Protein AF-A0A2W4J8L7-F1 (afdb_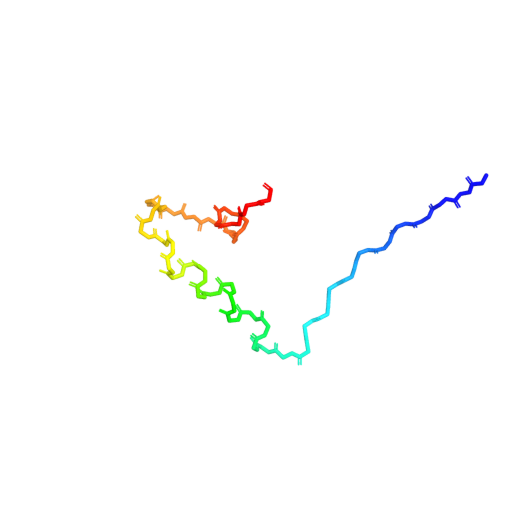monomer_lite)

Foldseek 3Di:
DDDDDDDDDDDPDPVVCVVLVVLCVVCVVVPPDDDDDSVVSDPD

Secondary structure (DSSP, 8-state):
------------SGGGGHHHHHHHHHHGGGS-S---SSGGGS--

Structure (mmCIF, N/CA/C/O backbone):
data_AF-A0A2W4J8L7-F1
#
_entry.id   AF-A0A2W4J8L7-F1
#
loop_
_atom_site.group_PDB
_atom_site.id
_atom_site.type_symbol
_atom_site.label_atom_id
_atom_site.label_alt_id
_atom_site.label_comp_id
_atom_site.label_asym_id
_atom_site.label_entity_id
_atom_site.label_seq_id
_atom_site.pdbx_PDB_ins_code
_atom_site.Cartn_x
_atom_site.Cartn_y
_atom_site.Cartn_z
_atom_site.occupancy
_atom_site.B_iso_or_equiv
_atom_site.auth_seq_id
_atom_site.auth_comp_id
_atom_site.auth_asym_id
_atom_site.auth_atom_id
_atom_site.pdbx_PDB_model_num
ATOM 1 N N . ASP A 1 1 ? 31.460 4.766 -14.137 1.00 74.75 1 ASP A N 1
ATOM 2 C CA . ASP A 1 1 ? 30.373 3.794 -14.350 1.00 74.75 1 ASP A CA 1
ATOM 3 C C . ASP A 1 1 ? 29.120 4.273 -13.655 1.00 74.75 1 ASP A C 1
ATOM 5 O O . ASP A 1 1 ? 29.198 4.669 -12.500 1.00 74.75 1 ASP A O 1
ATOM 9 N N . GLY A 1 2 ? 28.019 4.388 -14.395 1.00 86.81 2 GLY A N 1
ATOM 10 C CA . GLY A 1 2 ? 26.756 4.926 -13.889 1.00 86.81 2 GLY A CA 1
ATOM 11 C C . GLY A 1 2 ? 25.700 3.833 -13.795 1.00 86.81 2 GLY A C 1
ATOM 12 O O . GLY A 1 2 ? 25.620 2.980 -14.677 1.00 86.81 2 GLY A O 1
ATOM 13 N N . GLU A 1 3 ? 24.892 3.878 -12.742 1.00 89.88 3 GLU A N 1
ATOM 14 C CA . GLU A 1 3 ? 23.803 2.934 -12.497 1.00 89.88 3 GLU A CA 1
ATOM 15 C C . GLU A 1 3 ? 22.437 3.631 -12.517 1.00 89.88 3 GLU A C 1
ATOM 17 O O . GLU A 1 3 ? 22.320 4.828 -12.249 1.00 89.88 3 GLU A O 1
ATOM 22 N N . THR A 1 4 ? 21.395 2.875 -12.873 1.00 94.19 4 THR A N 1
ATOM 23 C CA . THR A 1 4 ? 20.006 3.354 -12.866 1.00 94.19 4 THR A CA 1
ATOM 24 C C . THR A 1 4 ? 19.100 2.375 -12.127 1.00 94.19 4 THR A C 1
ATOM 26 O O . THR A 1 4 ? 19.263 1.161 -12.233 1.00 94.19 4 THR A O 1
ATOM 29 N N . LEU A 1 5 ? 18.119 2.920 -11.400 1.00 96.19 5 LEU A N 1
ATOM 30 C CA . LEU A 1 5 ? 17.061 2.177 -10.716 1.00 96.19 5 LEU A CA 1
ATOM 31 C C . LEU A 1 5 ? 15.701 2.665 -11.220 1.00 96.19 5 LEU A C 1
ATOM 33 O O . LEU A 1 5 ? 15.429 3.863 -11.225 1.00 96.19 5 LEU A O 1
ATOM 37 N N . THR A 1 6 ? 14.832 1.734 -11.613 1.00 97.00 6 THR A N 1
ATOM 38 C CA . THR A 1 6 ? 13.445 2.026 -11.997 1.00 97.00 6 THR A CA 1
ATOM 39 C C . THR A 1 6 ? 12.489 1.201 -11.149 1.00 97.00 6 THR A C 1
ATOM 41 O O . THR A 1 6 ? 12.604 -0.020 -11.089 1.00 97.00 6 THR A O 1
ATOM 44 N N . ILE A 1 7 ? 11.512 1.870 -10.535 1.00 97.00 7 ILE A N 1
ATOM 45 C CA . ILE A 1 7 ? 10.384 1.239 -9.844 1.00 97.00 7 ILE A CA 1
ATOM 46 C C . ILE A 1 7 ? 9.117 1.625 -10.602 1.00 97.00 7 ILE A C 1
ATOM 48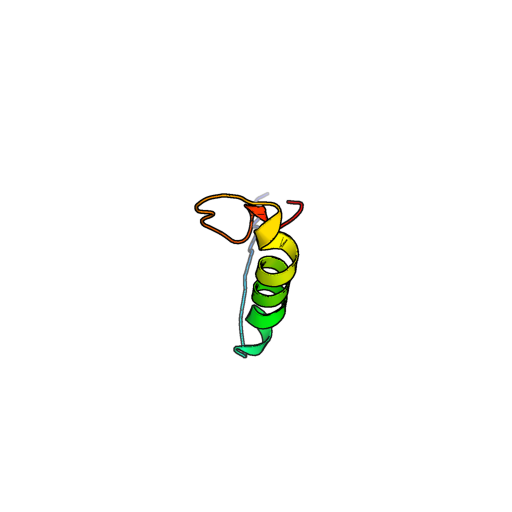 O O . ILE A 1 7 ? 8.841 2.807 -10.802 1.00 97.00 7 ILE A O 1
ATOM 52 N N . ARG A 1 8 ? 8.350 0.625 -11.038 1.00 97.69 8 ARG A N 1
ATOM 53 C CA . ARG A 1 8 ? 7.123 0.805 -11.815 1.00 97.69 8 ARG A CA 1
ATOM 54 C C . ARG A 1 8 ? 6.003 -0.036 -11.215 1.00 97.69 8 ARG A C 1
ATOM 56 O O . ARG A 1 8 ? 6.225 -1.179 -10.828 1.00 97.69 8 ARG A O 1
ATOM 63 N N . HIS A 1 9 ? 4.804 0.534 -11.162 1.00 96.81 9 HIS A N 1
ATOM 64 C CA . HIS A 1 9 ? 3.590 -0.159 -10.748 1.00 96.81 9 HIS A CA 1
ATOM 65 C C . HIS A 1 9 ? 2.514 0.019 -11.818 1.00 96.81 9 HIS A C 1
ATOM 67 O O . HIS A 1 9 ? 2.139 1.146 -12.140 1.00 96.81 9 HIS A O 1
ATOM 73 N N . ASP A 1 10 ? 1.997 -1.097 -12.326 1.00 97.56 10 ASP A N 1
ATOM 74 C CA . ASP A 1 10 ? 0.922 -1.134 -13.311 1.00 97.56 10 ASP A CA 1
ATOM 75 C C . ASP A 1 10 ? -0.268 -1.916 -12.737 1.00 97.56 10 ASP A C 1
ATOM 77 O O . ASP A 1 10 ? -0.173 -3.107 -12.446 1.00 97.56 10 ASP A O 1
ATOM 81 N N . SER A 1 11 ? -1.416 -1.255 -12.583 1.00 96.94 11 SER A N 1
ATOM 82 C CA . SER A 1 11 ? -2.674 -1.915 -12.219 1.00 96.94 11 SER A CA 1
ATOM 83 C C . SER A 1 11 ? -3.535 -2.117 -13.460 1.00 96.94 11 SER A C 1
ATOM 85 O O . SER A 1 11 ? -4.071 -1.163 -14.012 1.00 96.94 11 SER A O 1
ATOM 87 N N . LEU A 1 12 ? -3.684 -3.374 -13.878 1.00 97.81 12 LEU A N 1
ATOM 88 C CA . LEU A 1 12 ? -4.442 -3.753 -15.079 1.00 97.81 12 LEU A CA 1
ATOM 89 C C . LEU A 1 12 ? -5.927 -4.038 -14.791 1.00 97.81 12 LEU A C 1
ATOM 91 O O . LEU A 1 12 ? -6.741 -4.107 -15.708 1.00 97.81 12 LEU A O 1
ATOM 95 N N . ASN A 1 13 ? -6.293 -4.226 -13.519 1.00 98.19 13 ASN A N 1
ATOM 96 C CA . ASN A 1 13 ? -7.666 -4.478 -13.086 1.00 98.19 13 ASN A CA 1
ATOM 97 C C . ASN A 1 13 ? -7.880 -3.969 -11.655 1.00 98.19 13 ASN A C 1
ATOM 99 O O . ASN A 1 13 ? -7.006 -4.132 -10.809 1.00 98.19 13 ASN A O 1
ATOM 103 N N . ARG A 1 14 ? -9.076 -3.445 -11.357 1.00 97.12 14 ARG A N 1
ATOM 104 C CA . ARG A 1 14 ? -9.495 -3.009 -10.010 1.00 97.12 14 ARG A CA 1
ATOM 105 C C . ARG A 1 14 ? -9.372 -4.080 -8.920 1.00 97.12 14 ARG A C 1
ATOM 107 O O . ARG A 1 14 ? -9.313 -3.745 -7.740 1.00 97.12 14 ARG A O 1
ATOM 114 N N . SER A 1 15 ? -9.351 -5.361 -9.287 1.00 97.88 15 SER A N 1
ATOM 115 C CA . SER A 1 15 ? -9.122 -6.455 -8.342 1.00 97.88 15 SER A CA 1
ATOM 116 C C . SER A 1 15 ? -7.777 -6.333 -7.617 1.00 97.88 15 SER A C 1
ATOM 118 O O . SER A 1 15 ? -7.671 -6.831 -6.497 1.00 97.88 15 SER A O 1
ATOM 120 N N . SER A 1 16 ? -6.789 -5.630 -8.192 1.00 97.12 16 SER A N 1
ATOM 121 C CA . SER A 1 16 ? -5.481 -5.379 -7.568 1.00 97.12 16 SER A CA 1
ATOM 122 C C . SER A 1 16 ? -5.575 -4.602 -6.250 1.00 97.12 16 SER A C 1
ATOM 124 O O . SER A 1 16 ? -4.709 -4.752 -5.392 1.00 97.12 16 SER A O 1
ATOM 126 N N . PHE A 1 17 ? -6.642 -3.824 -6.042 1.00 97.62 17 PHE A N 1
ATOM 127 C CA . PHE A 1 17 ? -6.831 -3.017 -4.832 1.00 97.62 17 PHE A CA 1
ATOM 128 C C . PHE A 1 17 ? -7.514 -3.780 -3.691 1.00 97.62 17 PHE A C 1
ATOM 130 O O . PHE A 1 17 ? -7.377 -3.413 -2.522 1.00 97.62 17 PHE A O 1
ATOM 137 N N . MET A 1 18 ? -8.243 -4.856 -4.004 1.00 98.38 18 MET A N 1
ATOM 138 C CA . MET A 1 18 ? -9.044 -5.592 -3.021 1.00 98.38 18 MET A CA 1
ATOM 139 C C . MET A 1 18 ? -8.229 -6.170 -1.851 1.00 98.38 18 MET A C 1
ATOM 141 O O . MET A 1 18 ? -8.728 -6.106 -0.725 1.00 98.38 18 MET A O 1
ATOM 145 N N . PRO A 1 19 ? -6.986 -6.667 -2.035 1.00 97.88 19 PRO A N 1
ATOM 146 C CA . PRO A 1 19 ? -6.138 -7.064 -0.911 1.00 97.88 19 PRO A CA 1
ATOM 147 C C . PRO A 1 19 ? -5.899 -5.928 0.092 1.00 97.88 19 PRO A C 1
ATOM 149 O O . PRO A 1 19 ? -5.989 -6.150 1.299 1.00 97.88 19 PRO A O 1
ATOM 152 N N . GLY A 1 20 ? -5.666 -4.703 -0.392 1.00 97.69 20 GLY A N 1
ATOM 153 C CA . GLY A 1 20 ? -5.477 -3.529 0.461 1.00 97.69 20 GLY A CA 1
ATOM 154 C C . GLY A 1 20 ? -6.752 -3.118 1.200 1.00 97.69 20 GLY A C 1
ATOM 155 O O . GLY A 1 20 ? -6.709 -2.818 2.392 1.00 97.69 20 GLY A O 1
ATOM 156 N N . VAL A 1 21 ? -7.909 -3.206 0.536 1.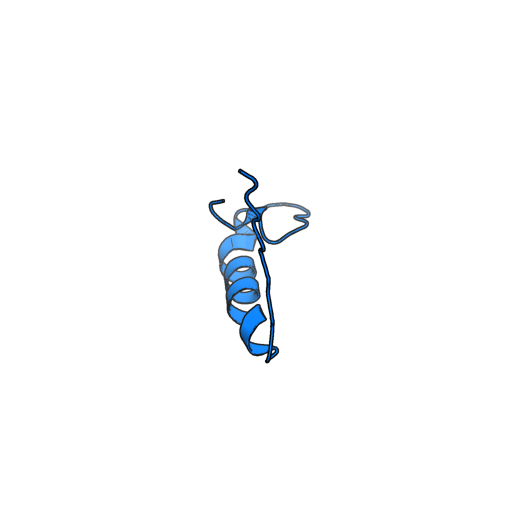00 98.19 21 VAL A N 1
ATOM 157 C CA . VAL A 1 21 ? -9.216 -2.977 1.177 1.00 98.19 21 VAL A CA 1
ATOM 158 C C . VAL A 1 21 ? -9.456 -3.985 2.303 1.00 98.19 21 VAL A C 1
ATOM 160 O O . VAL A 1 21 ? -9.785 -3.595 3.423 1.00 98.19 21 VAL A O 1
ATOM 163 N N . LEU A 1 22 ? -9.253 -5.280 2.040 1.00 98.44 22 LEU A N 1
ATOM 164 C CA . LEU A 1 22 ? -9.440 -6.329 3.045 1.00 98.44 22 LEU A CA 1
ATOM 165 C C . LEU A 1 22 ? -8.461 -6.189 4.216 1.00 98.44 22 LEU A C 1
ATOM 167 O O . LEU A 1 22 ? -8.846 -6.457 5.355 1.00 98.44 22 LEU A O 1
ATOM 171 N N . LEU A 1 23 ? -7.224 -5.753 3.962 1.00 97.94 23 LEU A N 1
ATOM 172 C CA . LEU A 1 23 ? -6.250 -5.443 5.009 1.00 97.94 23 LEU A CA 1
ATOM 173 C C . LEU A 1 23 ? -6.774 -4.344 5.941 1.00 97.94 23 LEU A C 1
ATOM 175 O O . LEU A 1 23 ? -6.802 -4.548 7.156 1.00 97.94 23 LEU A O 1
ATOM 179 N N . GLY A 1 24 ? -7.231 -3.224 5.374 1.00 97.56 24 GLY A N 1
ATOM 180 C CA . GLY A 1 24 ? -7.818 -2.125 6.139 1.00 97.56 24 GLY A CA 1
ATOM 181 C C . GLY A 1 24 ? -9.017 -2.591 6.964 1.00 97.56 24 GLY A C 1
ATOM 182 O O . GLY A 1 24 ? -9.026 -2.431 8.181 1.00 97.56 24 GLY A O 1
ATOM 183 N N . VAL A 1 25 ? -9.982 -3.277 6.339 1.00 98.31 25 VAL A N 1
ATOM 184 C CA . VAL A 1 25 ? -11.184 -3.801 7.018 1.00 98.31 25 VAL A CA 1
ATOM 185 C C . VAL A 1 25 ? -10.827 -4.713 8.195 1.00 98.31 25 VAL A C 1
ATOM 187 O O . VAL A 1 25 ? -11.416 -4.597 9.268 1.00 98.31 25 VAL A O 1
ATOM 190 N N . ARG A 1 26 ? -9.846 -5.607 8.030 1.00 97.75 26 ARG A N 1
ATOM 191 C CA . ARG A 1 26 ? -9.443 -6.552 9.084 1.00 97.75 26 ARG A CA 1
ATOM 192 C C . ARG A 1 26 ? -8.731 -5.877 10.258 1.00 97.75 26 ARG A C 1
ATOM 194 O O . ARG A 1 26 ? -8.822 -6.380 11.375 1.00 97.75 26 ARG A O 1
ATOM 201 N N . LYS A 1 27 ? -8.024 -4.767 10.026 1.00 97.50 27 LYS A N 1
ATOM 202 C CA . LYS A 1 27 ? -7.161 -4.117 11.028 1.00 97.50 27 LYS A CA 1
ATOM 203 C C . LYS A 1 27 ? -7.686 -2.779 11.562 1.00 97.50 27 LYS A C 1
ATOM 205 O O . LYS A 1 27 ? -7.135 -2.279 12.541 1.00 97.50 27 LYS A O 1
ATOM 210 N N . VAL A 1 28 ? -8.741 -2.197 10.984 1.00 97.44 28 VAL A N 1
ATOM 211 C CA . VAL A 1 28 ? -9.236 -0.847 11.338 1.00 97.44 28 VAL A CA 1
AT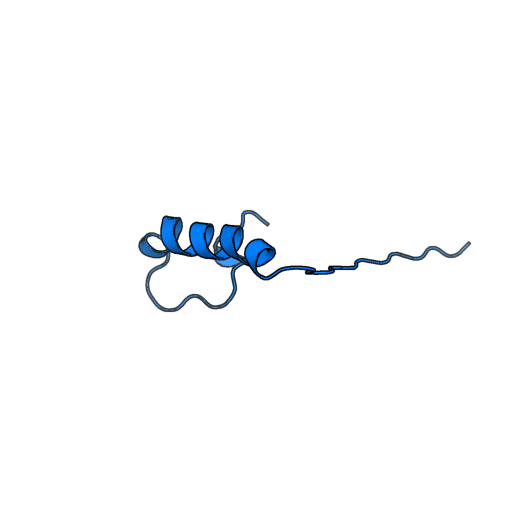OM 212 C C . VAL A 1 28 ? -9.541 -0.684 12.828 1.00 97.44 28 VAL A C 1
ATOM 214 O O . VAL A 1 28 ? -9.249 0.352 13.411 1.00 97.44 28 VAL A O 1
ATOM 217 N N . ARG A 1 29 ? -10.032 -1.736 13.497 1.00 97.38 29 ARG A N 1
ATOM 218 C CA . ARG A 1 29 ? -10.327 -1.696 14.942 1.00 97.38 29 ARG A CA 1
ATOM 219 C C . ARG A 1 29 ? -9.098 -1.450 15.824 1.00 97.38 29 ARG A C 1
ATOM 221 O O . ARG A 1 29 ? -9.263 -1.052 16.969 1.00 97.38 29 ARG A O 1
ATOM 228 N N . GLN A 1 30 ? -7.896 -1.707 15.312 1.00 96.25 30 GLN A N 1
ATOM 229 C CA . GLN A 1 30 ? -6.629 -1.491 16.017 1.00 96.25 30 GLN A CA 1
ATOM 230 C C . GLN A 1 30 ? -6.091 -0.060 15.829 1.00 96.25 30 GLN A C 1
ATOM 232 O O . GLN A 1 30 ? -5.115 0.303 16.474 1.00 96.25 30 GLN A O 1
ATOM 237 N N . HIS A 1 31 ? -6.719 0.745 14.964 1.00 95.62 31 HIS A N 1
ATOM 238 C CA . HIS A 1 31 ? -6.254 2.073 14.559 1.00 95.62 31 HIS A CA 1
ATOM 239 C C . HIS A 1 31 ? -7.354 3.108 14.853 1.00 95.62 31 HIS A C 1
ATOM 241 O O . HIS A 1 31 ? -8.116 3.471 13.955 1.00 95.62 31 HIS A O 1
ATOM 247 N N . PRO A 1 32 ? -7.514 3.535 16.122 1.00 95.38 32 PRO A N 1
ATOM 248 C CA . PRO A 1 32 ? -8.572 4.463 16.504 1.00 95.38 32 PRO A CA 1
ATOM 249 C C . PRO A 1 32 ? -8.372 5.842 15.863 1.00 95.38 32 PRO A C 1
ATOM 251 O O . PRO A 1 32 ? -7.249 6.292 15.645 1.00 95.38 32 PRO A O 1
ATOM 254 N N . GLY A 1 33 ? -9.479 6.542 15.616 1.00 96.44 33 GLY A N 1
ATOM 255 C CA . GLY A 1 33 ? -9.462 7.852 14.971 1.00 96.44 33 GLY A CA 1
ATOM 256 C C . GLY A 1 33 ? -9.288 7.760 13.454 1.00 96.44 33 GLY A C 1
ATOM 257 O O . GLY A 1 33 ? -9.727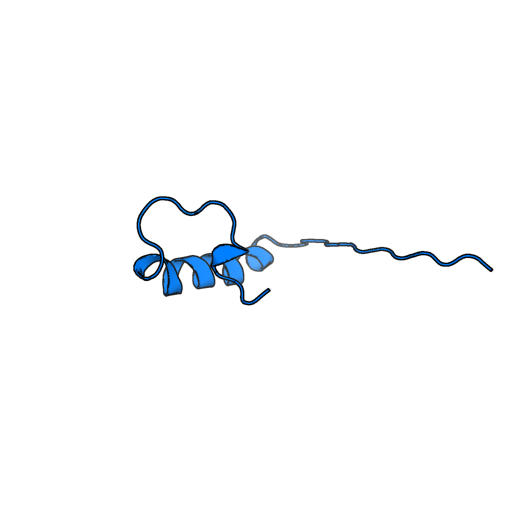 6.804 12.817 1.00 96.44 33 GLY A O 1
ATOM 258 N N . LEU A 1 34 ? -8.694 8.796 12.865 1.00 97.44 34 LEU A N 1
ATOM 259 C CA . LEU A 1 34 ? -8.483 8.882 11.425 1.00 97.44 34 LEU A CA 1
ATOM 260 C C . LEU A 1 34 ? -7.094 8.353 11.059 1.00 97.44 34 LEU A C 1
ATOM 262 O O . LEU A 1 34 ? -6.085 8.870 11.530 1.00 97.44 34 LEU A O 1
ATOM 266 N N . THR A 1 35 ? -7.051 7.372 10.160 1.00 97.00 35 THR A N 1
ATOM 267 C CA . THR A 1 35 ? -5.814 6.907 9.517 1.00 97.00 35 THR A CA 1
ATOM 268 C C . THR A 1 35 ? -5.843 7.276 8.039 1.00 97.00 35 THR A C 1
ATOM 270 O O . THR A 1 35 ? -6.808 6.958 7.344 1.00 97.00 35 THR A O 1
ATOM 273 N N . VAL A 1 36 ? -4.785 7.927 7.554 1.00 97.31 36 VAL A N 1
ATOM 274 C CA . VAL A 1 36 ? -4.600 8.274 6.139 1.00 97.31 36 VAL A CA 1
ATOM 275 C C . VAL A 1 36 ? -3.445 7.448 5.584 1.00 97.31 36 VAL A C 1
ATOM 277 O O . VAL A 1 36 ? -2.358 7.460 6.155 1.00 97.31 36 VAL A O 1
ATOM 280 N N . GLY A 1 37 ? -3.688 6.756 4.468 1.00 95.88 37 GLY A N 1
ATOM 281 C CA . GLY A 1 37 ? -2.710 5.869 3.833 1.00 95.88 37 GLY A CA 1
ATOM 282 C C . GLY A 1 37 ? -2.792 4.418 4.322 1.00 95.88 37 GLY A C 1
ATOM 283 O O . GLY A 1 37 ? -3.140 4.137 5.470 1.00 95.88 37 GLY A O 1
ATOM 284 N N . LEU A 1 38 ? -2.510 3.476 3.415 1.00 96.62 38 LEU A N 1
ATOM 285 C CA . LEU A 1 38 ? -2.512 2.041 3.723 1.00 96.62 38 LEU A CA 1
ATOM 286 C C . LEU A 1 38 ? -1.188 1.581 4.356 1.00 96.62 38 LEU A C 1
ATOM 288 O O . LEU A 1 38 ? -1.166 0.552 5.025 1.00 96.62 38 LEU A O 1
ATOM 292 N N . ASP A 1 39 ? -0.116 2.361 4.209 1.00 95.69 39 ASP A N 1
ATOM 293 C CA . ASP A 1 39 ? 1.208 2.108 4.787 1.00 95.69 39 ASP A CA 1
ATOM 294 C C . ASP A 1 39 ? 1.144 1.885 6.302 1.00 95.69 39 ASP A C 1
ATOM 296 O O . ASP A 1 39 ? 1.828 1.012 6.819 1.00 95.69 39 ASP A O 1
ATOM 300 N N . LYS A 1 40 ? 0.232 2.570 7.003 1.00 94.88 40 LYS A N 1
ATOM 301 C CA . LYS A 1 40 ? 0.025 2.412 8.454 1.00 94.88 40 LYS A CA 1
ATOM 302 C C . LYS A 1 40 ? -0.480 1.028 8.867 1.00 94.88 40 LYS A C 1
ATOM 304 O O . LYS A 1 40 ? -0.309 0.627 10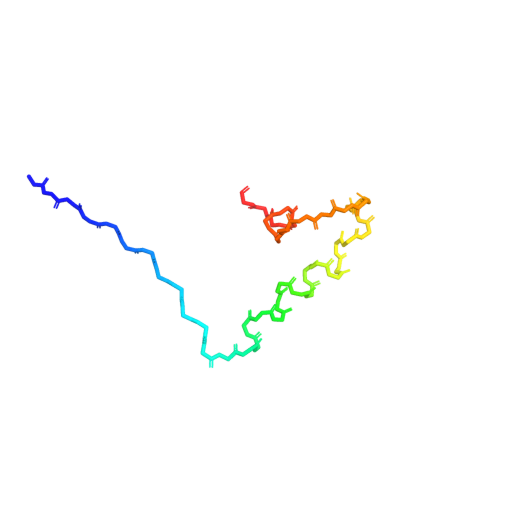.010 1.00 94.88 40 LYS A O 1
ATOM 309 N N . TYR A 1 41 ? -1.085 0.294 7.938 1.00 94.88 41 TYR A N 1
ATOM 310 C CA . TYR A 1 41 ? -1.548 -1.078 8.143 1.00 94.88 41 TYR A CA 1
ATOM 311 C C . TYR A 1 41 ? -0.536 -2.129 7.664 1.00 94.88 41 TYR A C 1
ATOM 313 O O . TYR A 1 41 ? -0.700 -3.325 7.960 1.00 94.88 41 TYR A O 1
ATOM 321 N N . MET A 1 42 ? 0.470 -1.702 6.898 1.00 93.69 42 MET A N 1
ATOM 322 C CA . MET A 1 42 ? 1.519 -2.534 6.320 1.00 93.69 42 MET A CA 1
ATOM 323 C C . MET A 1 42 ? 2.728 -2.587 7.267 1.00 93.69 42 MET A C 1
ATOM 325 O O . MET A 1 42 ? 2.963 -1.674 8.047 1.00 93.69 42 MET A O 1
ATOM 329 N N . GLN A 1 43 ? 3.479 -3.686 7.234 1.00 81.69 43 GLN A N 1
ATOM 330 C CA . GLN A 1 43 ? 4.723 -3.845 8.000 1.00 81.69 43 GLN A CA 1
ATOM 331 C C . GLN A 1 43 ? 5.898 -3.432 7.110 1.00 81.69 43 GLN A C 1
ATOM 333 O O . GLN A 1 43 ? 6.664 -4.286 6.667 1.00 81.69 43 GLN A O 1
ATOM 338 N N . LEU A 1 44 ? 5.927 -2.152 6.742 1.00 75.25 44 LEU A N 1
ATOM 339 C CA . LEU A 1 44 ? 6.976 -1.555 5.914 1.00 75.25 44 LEU A CA 1
ATOM 340 C C . LEU A 1 44 ? 8.119 -1.025 6.779 1.00 75.25 44 LEU A C 1
ATOM 342 O O . LEU A 1 44 ? 7.829 -0.572 7.910 1.00 75.25 44 LEU A O 1
#

InterPro domains:
  IPR022663 Dihydrodipicolinate reductase, C-terminal [PF05173] (1-40)

pLDDT: mean 95.21, std 5.37, range [74.75, 98.44]

Organism: NCBI:txid37925

Radius of gyration: 15.26 Å; chains: 1; bounding box: 42×16×32 Å

Sequence (44 aa):
DGETLTIRHDSLNRSSFMPGVLLGVRKVRQHPGLTVGLDKYMQL